Protein AF-A0A0S8D4B3-F1 (afdb_monomer)

pLDDT: mean 81.79, std 11.72, range [42.25, 95.25]

Foldseek 3Di:
DPPPVVVVVVVVVVVVVVVCVVCVVVVDDPVVVVVVVVVVLVVVLVVVQCCCCVVVVDHDPCSVVLSVQLVVQLCCCCPPVVHDNVVSNVVSVVRSVVVCVVVVVVVVVPPDD

Sequence (113 aa):
MHGMHANRMRWILVAIVVIAACLLPFVLSSYRVFQFNLVLVYAIVLLGLNMLTGFNGQISLGHGAFYAIGAYVAAVLMDQWGVPYWATIPAAGIVCFVAGFLFGLPALRLHGH

Structure (mmCIF, N/CA/C/O backbone):
data_AF-A0A0S8D4B3-F1
#
_entry.id   AF-A0A0S8D4B3-F1
#
loop_
_atom_site.group_PDB
_atom_site.id
_atom_site.type_symbol
_atom_site.label_atom_id
_atom_site.label_alt_id
_atom_site.label_comp_id
_atom_site.label_asym_id
_atom_site.label_entity_id
_atom_site.label_seq_id
_atom_site.pdbx_PDB_ins_code
_atom_site.Cartn_x
_atom_site.Cartn_y
_atom_site.Cartn_z
_atom_site.occupancy
_atom_site.B_iso_or_equiv
_atom_site.auth_seq_id
_atom_site.auth_comp_id
_atom_site.auth_asym_id
_atom_site.auth_atom_id
_atom_site.pdbx_PDB_model_num
ATOM 1 N N . MET A 1 1 ? -29.553 -20.154 -27.758 1.00 46.81 1 MET A N 1
ATOM 2 C CA . MET A 1 1 ? -29.968 -19.324 -26.603 1.00 46.81 1 MET A CA 1
ATOM 3 C C . MET A 1 1 ? -29.386 -19.799 -25.248 1.00 46.81 1 MET A C 1
ATOM 5 O O . MET A 1 1 ? -29.946 -19.478 -24.213 1.00 46.81 1 MET A O 1
ATOM 9 N N . HIS A 1 2 ? -28.220 -20.475 -25.200 1.00 52.31 2 HIS A N 1
ATOM 10 C CA . HIS A 1 2 ? -27.680 -21.102 -23.968 1.00 52.31 2 HIS A CA 1
ATOM 11 C C . HIS A 1 2 ? -26.569 -20.312 -23.224 1.00 52.31 2 HIS A C 1
ATOM 13 O O . HIS A 1 2 ? -26.033 -20.796 -22.234 1.00 52.31 2 HIS A O 1
ATOM 19 N N . GLY A 1 3 ? -26.218 -19.092 -23.653 1.00 54.91 3 GLY A N 1
ATOM 20 C CA . GLY A 1 3 ? -25.081 -18.335 -23.088 1.00 54.91 3 GLY A CA 1
ATOM 21 C C . GLY A 1 3 ? -25.379 -17.445 -21.868 1.00 54.91 3 GLY A C 1
ATOM 22 O O . GLY A 1 3 ? -24.456 -17.050 -21.160 1.00 54.91 3 GLY A O 1
ATOM 23 N N . MET A 1 4 ? -26.648 -17.118 -21.586 1.00 53.69 4 MET A N 1
ATOM 24 C CA . MET A 1 4 ? -26.993 -16.116 -20.559 1.00 53.69 4 MET A CA 1
ATOM 25 C C . MET A 1 4 ? -27.018 -16.659 -19.120 1.00 53.69 4 MET A C 1
ATOM 27 O O . MET A 1 4 ? -26.642 -15.940 -18.192 1.00 53.69 4 MET A O 1
ATOM 31 N N . HIS A 1 5 ? -27.409 -17.921 -18.907 1.00 53.75 5 HIS A N 1
ATOM 32 C CA . HIS A 1 5 ? -27.485 -18.506 -17.559 1.00 53.75 5 HIS A CA 1
ATOM 33 C C . HIS A 1 5 ? -26.105 -18.802 -16.962 1.00 53.75 5 HIS A C 1
ATOM 35 O O . HIS A 1 5 ? -25.905 -18.596 -15.767 1.00 53.75 5 HIS A O 1
ATOM 41 N N . ALA A 1 6 ? -25.130 -19.191 -17.791 1.00 60.38 6 ALA A N 1
ATOM 42 C CA . ALA A 1 6 ? -23.752 -19.418 -17.354 1.00 60.38 6 ALA A CA 1
ATOM 43 C C . ALA A 1 6 ? -23.085 -18.124 -16.862 1.00 60.38 6 ALA A C 1
ATOM 45 O O . ALA A 1 6 ? -22.360 -18.140 -15.869 1.00 60.38 6 ALA A O 1
ATOM 46 N N . ASN A 1 7 ? -23.373 -16.988 -17.510 1.00 66.88 7 ASN A N 1
ATOM 47 C CA . ASN A 1 7 ? -22.875 -15.689 -17.064 1.00 66.88 7 ASN A CA 1
ATOM 48 C C . ASN A 1 7 ? -23.522 -15.297 -15.728 1.00 66.88 7 ASN A C 1
ATOM 50 O O . ASN A 1 7 ? -22.817 -14.983 -14.777 1.00 66.88 7 ASN A O 1
ATOM 54 N N . ARG A 1 8 ? -24.855 -15.405 -15.605 1.00 74.19 8 ARG A N 1
ATOM 55 C CA . ARG A 1 8 ? -25.570 -15.098 -14.352 1.00 74.19 8 ARG A CA 1
ATOM 56 C C . ARG A 1 8 ? -25.106 -15.981 -13.184 1.00 74.19 8 ARG A C 1
ATOM 58 O O . ARG A 1 8 ? -24.885 -15.459 -12.100 1.00 74.19 8 ARG A O 1
ATOM 65 N N . MET A 1 9 ? -24.893 -17.279 -13.410 1.00 76.56 9 MET A N 1
ATOM 66 C CA . MET A 1 9 ? -24.351 -18.201 -12.403 1.00 76.56 9 MET A CA 1
ATOM 67 C C . MET A 1 9 ? -22.917 -17.832 -11.994 1.00 76.56 9 MET A C 1
ATOM 69 O O . MET A 1 9 ? -22.601 -17.835 -10.809 1.00 76.56 9 MET A O 1
ATOM 73 N N . ARG A 1 10 ? -22.060 -17.442 -12.951 1.00 76.50 10 ARG A N 1
ATOM 74 C CA . ARG A 1 10 ? -20.712 -16.921 -12.660 1.00 76.50 10 ARG A CA 1
ATOM 75 C C . ARG A 1 10 ? -20.764 -15.651 -11.813 1.00 76.50 10 ARG A C 1
ATOM 77 O O . ARG A 1 10 ? -20.028 -15.566 -10.839 1.00 76.50 10 ARG A O 1
ATOM 84 N N . TRP A 1 11 ? -21.647 -14.703 -12.127 1.00 77.44 11 TRP A N 1
ATOM 85 C CA . TRP A 1 11 ? -21.819 -13.483 -11.327 1.00 77.44 11 TRP A CA 1
ATOM 86 C C . TRP A 1 11 ? -22.330 -13.775 -9.913 1.00 77.44 11 TRP A C 1
ATOM 88 O O . TRP A 1 11 ? -21.868 -13.147 -8.968 1.00 77.44 11 TRP A O 1
ATOM 98 N N . ILE A 1 12 ? -23.220 -14.759 -9.748 1.00 82.06 12 ILE A N 1
ATOM 99 C CA . ILE A 1 12 ? -23.697 -15.201 -8.430 1.00 82.06 12 ILE A CA 1
ATOM 100 C C . ILE A 1 12 ? -22.568 -15.866 -7.633 1.00 82.06 12 ILE A C 1
ATOM 102 O O . ILE A 1 12 ? -22.394 -15.554 -6.460 1.00 82.06 12 ILE A O 1
ATOM 106 N N . LEU A 1 13 ? -21.761 -16.729 -8.257 1.00 81.38 13 LEU A N 1
ATOM 107 C CA . LEU A 1 13 ? -20.602 -17.350 -7.608 1.00 81.38 13 LEU A CA 1
ATOM 108 C C . LEU A 1 13 ? -19.560 -16.310 -7.188 1.00 81.38 13 LEU A C 1
ATOM 110 O O . LEU A 1 13 ? -19.087 -16.350 -6.056 1.00 81.38 13 LEU A O 1
ATOM 114 N N . VAL A 1 14 ? -19.246 -15.349 -8.060 1.00 81.81 14 VAL A N 1
ATOM 115 C CA . VAL A 1 14 ? -18.353 -14.228 -7.729 1.00 81.81 14 VAL A CA 1
ATOM 116 C C . VAL A 1 14 ? -18.926 -13.417 -6.568 1.00 81.81 14 VAL A C 1
ATOM 118 O O . VAL A 1 14 ? -18.204 -13.139 -5.617 1.00 81.81 14 VAL A O 1
ATOM 121 N N . ALA A 1 15 ? -20.222 -13.098 -6.592 1.00 80.00 15 ALA A N 1
ATOM 122 C CA . ALA A 1 15 ? -20.875 -12.378 -5.503 1.00 80.00 15 ALA A CA 1
ATOM 123 C C . ALA A 1 15 ? -20.809 -13.153 -4.177 1.00 80.00 15 ALA A C 1
ATOM 125 O O . ALA A 1 15 ? -20.493 -12.563 -3.151 1.00 80.00 15 ALA A O 1
ATOM 126 N N . ILE A 1 16 ? -21.031 -14.471 -4.189 1.00 82.50 16 ILE A N 1
ATOM 127 C CA . ILE A 1 16 ? -20.921 -15.328 -2.999 1.00 82.50 16 ILE A CA 1
ATOM 128 C C . ILE A 1 16 ? -19.490 -15.338 -2.457 1.00 82.50 16 ILE A C 1
ATOM 130 O O . ILE A 1 16 ? -19.303 -15.191 -1.252 1.00 82.50 16 ILE A O 1
ATOM 134 N N . VAL A 1 17 ? -18.480 -15.468 -3.322 1.00 81.88 17 VAL A N 1
ATOM 135 C CA . VAL A 1 17 ? -17.068 -15.434 -2.908 1.00 81.88 17 VAL A CA 1
ATOM 136 C C . VAL A 1 17 ? -16.707 -14.077 -2.302 1.00 81.88 17 VAL A C 1
ATOM 138 O O . VAL A 1 17 ? -16.063 -14.030 -1.258 1.00 81.88 17 VAL A O 1
ATOM 141 N N . VAL A 1 18 ? -17.162 -12.978 -2.906 1.00 80.12 18 VAL A N 1
ATOM 142 C CA . VAL A 1 18 ? -16.933 -11.618 -2.394 1.00 80.12 18 VAL A CA 1
ATOM 143 C C . VAL A 1 18 ? -17.628 -11.412 -1.047 1.00 80.12 18 VAL A C 1
ATOM 145 O O . VAL A 1 18 ? -17.015 -10.901 -0.114 1.00 80.12 18 VAL A O 1
ATOM 148 N N . ILE A 1 19 ? -18.877 -11.861 -0.902 1.00 77.00 19 ILE A N 1
ATOM 149 C CA . ILE A 1 19 ? -19.630 -11.763 0.356 1.00 77.00 19 ILE A CA 1
ATOM 150 C C . ILE A 1 19 ? -18.964 -12.602 1.454 1.00 77.00 19 ILE A C 1
ATOM 152 O O . ILE A 1 19 ? -18.784 -12.117 2.570 1.00 77.00 19 ILE A O 1
ATOM 156 N N . ALA A 1 20 ? -18.539 -13.829 1.143 1.00 75.25 20 ALA A N 1
ATOM 157 C CA . ALA A 1 20 ? -17.802 -14.676 2.078 1.00 75.25 20 ALA A CA 1
ATOM 158 C C . ALA A 1 20 ? -16.469 -14.032 2.500 1.00 75.25 20 ALA A C 1
ATOM 160 O O . ALA A 1 20 ? -16.131 -14.050 3.683 1.00 75.25 20 ALA A O 1
ATOM 161 N N . ALA A 1 21 ? -15.748 -13.403 1.566 1.00 71.12 21 ALA A N 1
ATOM 162 C CA . ALA A 1 21 ? -14.516 -12.670 1.851 1.00 71.12 21 ALA A CA 1
ATOM 163 C C . ALA A 1 21 ? -14.751 -11.434 2.741 1.00 71.12 21 ALA A C 1
ATOM 165 O O . ALA A 1 21 ? -13.942 -11.161 3.625 1.00 71.12 21 ALA A O 1
ATOM 166 N N . CYS A 1 22 ? -15.869 -10.722 2.565 1.00 69.06 22 CYS A N 1
ATOM 167 C CA . CYS A 1 22 ? -16.252 -9.583 3.407 1.00 69.06 22 CYS A CA 1
ATOM 168 C C . CYS A 1 22 ? -16.748 -9.984 4.805 1.00 69.06 22 CYS A C 1
ATOM 170 O O . CYS A 1 22 ? -16.588 -9.210 5.746 1.00 69.06 22 CYS A O 1
ATOM 172 N N . LEU A 1 23 ? -17.338 -11.174 4.963 1.00 69.81 23 LEU A N 1
ATOM 173 C CA . LEU A 1 23 ? -17.830 -11.676 6.255 1.00 69.81 23 LEU A CA 1
ATOM 174 C C . LEU A 1 23 ? -16.745 -12.381 7.082 1.00 69.81 23 LEU A C 1
ATOM 176 O O . LEU A 1 23 ? -16.812 -12.386 8.310 1.00 69.81 23 LEU A O 1
ATOM 180 N N . LEU A 1 24 ? -15.718 -12.930 6.429 1.00 67.25 24 LEU A N 1
ATOM 181 C CA . LEU A 1 24 ? -14.549 -13.550 7.061 1.00 67.25 24 LEU A CA 1
ATOM 182 C C . LEU A 1 24 ? -13.878 -12.708 8.170 1.00 67.25 24 LEU A C 1
ATOM 184 O O . LEU A 1 24 ? -13.615 -13.270 9.236 1.00 67.25 24 LEU A O 1
ATOM 188 N N . PRO A 1 25 ? -13.622 -11.393 8.005 1.00 65.62 25 PRO A N 1
ATOM 189 C CA . PRO A 1 25 ? -12.991 -10.589 9.052 1.00 65.62 25 PRO A CA 1
ATOM 190 C C . PRO A 1 25 ? -13.845 -10.403 10.314 1.00 65.62 25 PRO A C 1
ATOM 192 O O . PRO A 1 25 ? -13.283 -10.113 11.363 1.00 65.62 25 PRO A O 1
ATOM 195 N N . PHE A 1 26 ? -15.166 -10.609 10.257 1.00 62.38 26 PHE A N 1
ATOM 196 C CA . PHE A 1 26 ? -16.044 -10.486 11.430 1.00 62.38 26 PHE A CA 1
ATOM 197 C C . PHE A 1 26 ? -16.062 -11.736 12.321 1.00 62.38 26 PHE A C 1
ATOM 199 O O . PHE A 1 26 ? -16.475 -11.658 13.475 1.00 62.38 26 PHE A O 1
ATOM 206 N N . VAL A 1 27 ? -15.604 -12.883 11.809 1.00 63.09 27 VAL A N 1
ATOM 207 C CA . VAL A 1 27 ? -15.585 -14.162 12.545 1.00 63.09 27 VAL A CA 1
ATOM 208 C C . VAL A 1 27 ? -14.169 -14.513 13.033 1.00 63.09 27 VAL A C 1
ATOM 210 O O . VAL A 1 27 ? -13.988 -15.373 13.894 1.00 63.09 27 VAL A O 1
ATOM 213 N N . LEU A 1 28 ? -13.137 -13.852 12.497 1.00 62.38 28 LEU A N 1
ATOM 214 C CA . LEU A 1 28 ? -11.731 -14.163 12.752 1.00 62.38 28 LEU A CA 1
ATOM 215 C C . LEU A 1 28 ? -11.087 -13.212 13.775 1.00 62.38 28 LEU A C 1
ATOM 217 O O . LEU A 1 28 ? -11.301 -12.007 13.760 1.00 62.38 28 LEU A O 1
ATOM 221 N N . SER A 1 29 ? -10.227 -13.769 14.635 1.00 72.44 29 SER A N 1
ATOM 222 C CA . SER A 1 29 ? -9.359 -13.018 15.560 1.00 72.44 29 SER A CA 1
ATOM 223 C C . SER A 1 29 ? -8.538 -11.941 14.832 1.00 72.44 29 SER A C 1
ATOM 225 O O . SER A 1 29 ? -8.031 -12.200 13.736 1.00 72.44 29 SER A O 1
ATOM 227 N N . SER A 1 30 ? -8.325 -10.781 15.471 1.00 73.94 30 SER A N 1
ATOM 228 C CA . SER A 1 30 ? -7.568 -9.635 14.932 1.00 73.94 30 SER A CA 1
ATOM 229 C C . SER A 1 30 ? -6.209 -10.016 14.333 1.00 73.94 30 SER A C 1
ATOM 231 O O . SER A 1 30 ? -5.793 -9.445 13.327 1.00 73.94 30 SER A O 1
ATOM 233 N N . TYR A 1 31 ? -5.540 -11.033 14.887 1.00 76.81 31 TYR A N 1
ATOM 234 C CA . TYR A 1 31 ? -4.273 -11.537 14.352 1.00 76.81 31 TYR A CA 1
ATOM 235 C C . TYR A 1 31 ? -4.427 -12.195 12.971 1.00 76.81 31 TYR A C 1
ATOM 237 O O . TYR A 1 31 ? -3.641 -11.934 12.062 1.00 76.81 31 TYR A O 1
ATOM 245 N N . ARG A 1 32 ? -5.473 -13.007 12.770 1.00 78.06 32 ARG A N 1
ATOM 246 C CA . ARG A 1 32 ? -5.746 -13.634 11.466 1.00 78.06 32 ARG A CA 1
ATOM 247 C C . ARG A 1 32 ? -6.196 -12.607 10.440 1.00 78.06 32 ARG A C 1
ATOM 249 O O . ARG A 1 32 ? -5.814 -12.727 9.284 1.00 78.06 32 ARG A O 1
ATOM 256 N N . VAL A 1 33 ? -6.956 -11.591 10.852 1.00 82.00 33 VAL A N 1
ATOM 257 C CA . VAL A 1 33 ? -7.348 -10.480 9.969 1.00 82.00 33 VAL A CA 1
ATOM 258 C C . VAL A 1 33 ? -6.117 -9.705 9.492 1.00 82.00 33 VAL A C 1
ATOM 260 O O . VAL A 1 33 ? -6.020 -9.370 8.312 1.00 82.00 33 VAL A O 1
ATOM 263 N N . PHE A 1 34 ? -5.138 -9.475 10.370 1.00 83.38 34 PHE A N 1
ATOM 264 C CA . PHE A 1 34 ? -3.864 -8.867 9.990 1.00 83.38 34 PHE A CA 1
ATOM 265 C C . PHE A 1 34 ? -3.073 -9.740 9.003 1.00 83.38 34 PHE A C 1
ATOM 267 O O . PHE A 1 34 ? -2.644 -9.252 7.958 1.00 83.38 34 PHE A O 1
ATOM 274 N N . GLN A 1 35 ? -2.941 -11.043 9.277 1.00 86.44 35 GLN A N 1
ATOM 275 C CA . GLN A 1 35 ? -2.280 -11.979 8.359 1.00 86.44 35 GLN A CA 1
ATOM 276 C C . GLN A 1 35 ? -2.961 -12.017 6.985 1.00 86.44 35 GLN A C 1
ATOM 278 O O . GLN A 1 35 ? -2.281 -11.990 5.963 1.00 86.44 35 GLN A O 1
ATOM 283 N N . PHE A 1 36 ? -4.295 -12.035 6.947 1.00 85.56 36 PHE A N 1
ATOM 284 C CA . PHE A 1 36 ? -5.049 -12.034 5.694 1.00 85.56 36 PHE A CA 1
ATOM 285 C C . PHE A 1 36 ? -4.828 -10.748 4.893 1.00 85.56 36 PHE A C 1
ATOM 287 O O . PHE A 1 36 ? -4.626 -10.812 3.682 1.00 85.56 36 PHE A O 1
ATOM 294 N N . ASN A 1 37 ? -4.806 -9.592 5.566 1.00 88.19 37 ASN A N 1
ATOM 295 C CA . ASN A 1 37 ? -4.456 -8.320 4.936 1.00 88.19 37 ASN A CA 1
ATOM 296 C C . ASN A 1 37 ? -3.051 -8.359 4.329 1.00 88.19 37 ASN A C 1
ATOM 298 O O . ASN A 1 37 ? -2.885 -7.967 3.178 1.00 88.19 37 ASN A O 1
ATOM 302 N N . LEU A 1 38 ? -2.052 -8.880 5.050 1.00 90.50 38 LEU A N 1
ATOM 303 C CA . LEU A 1 38 ? -0.700 -9.023 4.504 1.00 90.50 38 LEU A CA 1
ATOM 304 C C . LEU A 1 38 ? -0.6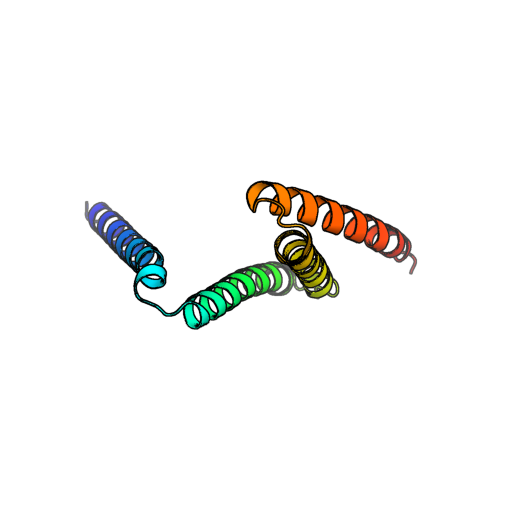70 -9.931 3.272 1.00 90.50 38 LEU A C 1
ATOM 306 O O . LEU A 1 38 ? -0.049 -9.577 2.274 1.00 90.50 38 LEU A O 1
ATOM 310 N N . VAL A 1 39 ? -1.367 -11.068 3.308 1.00 91.69 39 VAL A N 1
ATOM 311 C CA . VAL A 1 39 ? -1.461 -11.976 2.155 1.00 91.69 39 VAL A CA 1
ATOM 312 C C . VAL A 1 39 ? -2.099 -11.277 0.953 1.00 91.69 39 VAL A C 1
ATOM 314 O O . VAL A 1 39 ? -1.581 -11.393 -0.155 1.00 91.69 39 VAL A O 1
ATOM 317 N N . LEU A 1 40 ? -3.180 -10.519 1.156 1.00 90.25 40 LEU A N 1
ATOM 318 C CA . LEU A 1 40 ? -3.843 -9.744 0.101 1.00 90.25 40 LEU A CA 1
ATOM 319 C C . LEU A 1 40 ? -2.922 -8.673 -0.490 1.00 90.25 40 LEU A C 1
ATOM 321 O O . LEU A 1 40 ? -2.812 -8.555 -1.709 1.00 90.25 40 LEU A O 1
ATOM 325 N N . VAL A 1 41 ? -2.227 -7.921 0.364 1.00 91.44 41 VAL A N 1
ATOM 326 C CA . VAL A 1 41 ? -1.258 -6.907 -0.061 1.00 91.44 41 VAL A CA 1
ATOM 327 C C . VAL A 1 41 ? -0.136 -7.551 -0.875 1.00 91.44 41 VAL A C 1
ATOM 329 O O . VAL A 1 41 ? 0.149 -7.101 -1.984 1.00 91.44 41 VAL A O 1
ATOM 332 N N . TYR A 1 42 ? 0.454 -8.644 -0.385 1.00 92.44 42 TYR A N 1
ATOM 333 C CA . TYR A 1 42 ? 1.481 -9.368 -1.128 1.00 92.44 42 TYR A CA 1
ATOM 334 C C . TYR A 1 42 ? 0.951 -9.919 -2.446 1.00 92.44 42 TYR A C 1
ATOM 336 O O . TYR A 1 42 ? 1.637 -9.799 -3.452 1.00 92.44 42 TYR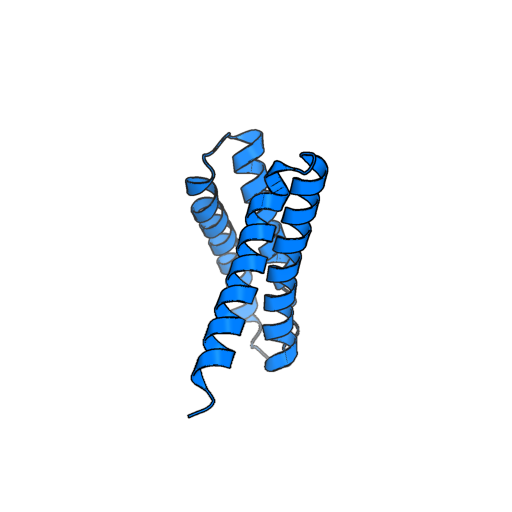 A O 1
ATOM 344 N N . ALA A 1 43 ? -0.270 -10.451 -2.491 1.00 93.69 43 ALA A N 1
ATOM 345 C CA . ALA A 1 43 ? -0.869 -10.909 -3.738 1.00 93.69 43 ALA A CA 1
ATOM 346 C C . ALA A 1 43 ? -0.922 -9.784 -4.786 1.00 93.69 43 ALA A C 1
ATOM 348 O O . ALA A 1 43 ? -0.536 -10.010 -5.928 1.00 93.69 43 ALA A O 1
ATOM 349 N N . ILE A 1 44 ? -1.312 -8.563 -4.402 1.00 92.12 44 ILE A N 1
ATOM 350 C CA . ILE A 1 44 ? -1.329 -7.400 -5.306 1.00 92.12 44 ILE A CA 1
ATOM 351 C C . ILE A 1 44 ? 0.087 -7.054 -5.791 1.00 92.12 44 ILE A C 1
ATOM 353 O O . ILE A 1 44 ? 0.295 -6.856 -6.988 1.00 92.12 44 ILE A O 1
ATOM 357 N N . VAL A 1 45 ? 1.066 -7.024 -4.883 1.00 91.94 45 VAL A N 1
ATOM 358 C CA . VAL A 1 45 ? 2.482 -6.761 -5.202 1.00 91.94 45 VAL A CA 1
ATOM 359 C C . VAL A 1 45 ? 3.022 -7.810 -6.177 1.00 91.94 45 VAL A C 1
ATOM 361 O O . 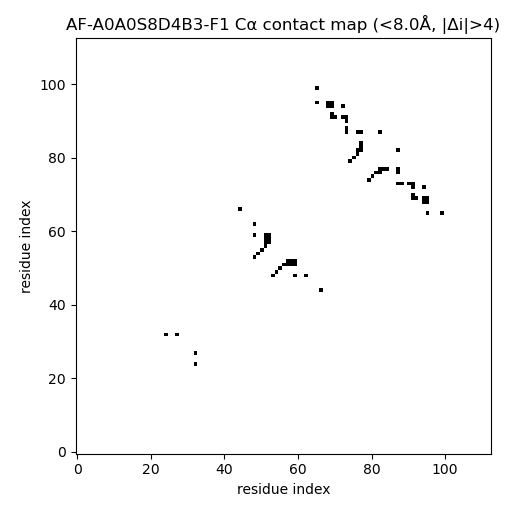VAL A 1 45 ? 3.585 -7.474 -7.214 1.00 91.94 45 VAL A O 1
ATOM 364 N N . LEU A 1 46 ? 2.799 -9.093 -5.893 1.00 91.56 46 LEU A N 1
ATOM 365 C CA . LEU A 1 46 ? 3.222 -10.205 -6.740 1.00 91.56 46 LEU A CA 1
ATOM 366 C C . LEU A 1 46 ? 2.526 -10.193 -8.101 1.00 91.56 46 LEU A C 1
ATOM 368 O O . LEU A 1 46 ? 3.179 -10.480 -9.097 1.00 91.56 46 LEU A O 1
ATOM 372 N N . LEU A 1 47 ? 1.240 -9.844 -8.170 1.00 91.62 47 LEU A N 1
ATOM 373 C CA . LEU A 1 47 ? 0.522 -9.692 -9.437 1.00 91.62 47 LEU A CA 1
ATOM 374 C C . LEU A 1 47 ? 1.107 -8.552 -10.273 1.00 91.62 47 LEU A C 1
ATOM 376 O O . LEU A 1 47 ? 1.350 -8.739 -11.462 1.00 91.62 47 LEU A O 1
ATOM 380 N N . GLY A 1 48 ? 1.389 -7.401 -9.656 1.00 88.50 48 GLY A N 1
ATOM 381 C CA . GLY A 1 48 ? 2.064 -6.289 -10.322 1.00 88.50 48 GLY A CA 1
ATOM 382 C C . GLY A 1 48 ? 3.445 -6.697 -10.831 1.00 88.50 48 GLY A C 1
ATOM 383 O O . GLY A 1 48 ? 3.759 -6.504 -12.003 1.00 88.50 48 GLY A O 1
ATOM 384 N N . LEU A 1 49 ? 4.248 -7.340 -9.983 1.00 89.38 49 LEU A N 1
ATOM 385 C CA . LEU A 1 49 ? 5.564 -7.846 -10.356 1.00 89.38 49 LEU A CA 1
ATOM 386 C C . LEU A 1 49 ? 5.485 -8.868 -11.497 1.00 89.38 49 LEU A C 1
ATOM 388 O O . LEU A 1 49 ? 6.243 -8.748 -12.454 1.00 89.38 49 LEU A O 1
ATOM 392 N N . ASN A 1 50 ? 4.560 -9.829 -11.425 1.00 87.94 50 ASN A N 1
ATOM 393 C CA . ASN A 1 50 ? 4.330 -10.829 -12.466 1.00 87.94 50 ASN A CA 1
ATOM 394 C C . ASN A 1 50 ? 3.895 -10.172 -13.778 1.00 87.94 50 ASN A C 1
ATOM 396 O O . ASN A 1 50 ? 4.291 -10.615 -14.849 1.00 87.94 50 ASN A O 1
ATOM 400 N N . MET A 1 51 ? 3.146 -9.070 -13.709 1.00 85.38 51 MET A N 1
ATOM 401 C CA . MET A 1 51 ? 2.763 -8.330 -14.901 1.00 85.38 51 MET A CA 1
ATOM 402 C C . MET A 1 51 ? 3.974 -7.673 -15.586 1.00 85.38 51 MET A C 1
ATOM 404 O O . MET A 1 51 ? 4.085 -7.702 -16.811 1.00 85.38 51 MET A O 1
ATOM 408 N N . LEU A 1 52 ? 4.915 -7.129 -14.807 1.00 84.12 52 LEU A N 1
ATOM 409 C CA . LEU A 1 52 ? 6.159 -6.547 -15.325 1.00 84.12 52 LEU A CA 1
ATOM 410 C C . LEU A 1 52 ? 7.119 -7.620 -15.864 1.00 84.12 52 LEU A C 1
ATOM 412 O O . LEU A 1 52 ? 7.610 -7.507 -16.987 1.00 84.12 52 LEU A O 1
ATOM 416 N N . THR A 1 53 ? 7.384 -8.664 -15.078 1.00 83.62 53 THR A N 1
ATOM 417 C CA . THR A 1 53 ? 8.387 -9.686 -15.408 1.00 83.62 53 THR A CA 1
ATOM 418 C C . THR A 1 53 ? 7.858 -10.718 -16.397 1.00 83.62 53 THR A C 1
ATOM 420 O O . THR A 1 53 ? 8.589 -11.146 -17.283 1.00 83.62 53 THR A O 1
ATOM 423 N N . GLY A 1 54 ? 6.589 -11.100 -16.276 1.00 77.69 54 GLY A N 1
ATOM 424 C CA . GLY A 1 54 ? 5.953 -12.145 -17.070 1.00 77.69 54 GLY A CA 1
ATOM 425 C C . GLY A 1 54 ? 5.533 -11.692 -18.465 1.00 77.69 54 GLY A C 1
ATOM 426 O O . GLY A 1 54 ? 5.772 -12.423 -19.420 1.00 77.69 54 GLY A O 1
ATOM 427 N N . PHE A 1 55 ? 4.946 -10.495 -18.616 1.00 70.50 55 PHE A N 1
ATOM 428 C CA . PHE A 1 55 ? 4.506 -10.015 -19.938 1.00 70.50 55 PHE A CA 1
ATOM 429 C C . PHE A 1 55 ? 5.574 -9.227 -20.698 1.00 70.50 55 PHE A C 1
ATOM 431 O O . PHE A 1 55 ? 5.636 -9.337 -21.918 1.00 70.50 55 PHE A O 1
ATOM 438 N N . ASN A 1 56 ? 6.407 -8.438 -20.012 1.00 73.06 56 ASN A N 1
ATOM 439 C CA . ASN A 1 56 ? 7.419 -7.602 -20.670 1.00 73.06 56 ASN A CA 1
ATOM 440 C C . ASN A 1 56 ? 8.843 -8.175 -20.572 1.00 73.06 56 ASN A C 1
ATOM 442 O O . ASN A 1 56 ? 9.757 -7.615 -21.170 1.00 73.06 56 ASN A O 1
ATOM 446 N N . GLY A 1 57 ? 9.064 -9.259 -19.813 1.00 76.12 57 GLY A N 1
ATOM 447 C CA . GLY A 1 57 ? 10.399 -9.843 -19.617 1.00 76.12 57 GLY A CA 1
ATOM 448 C C . GLY A 1 57 ? 11.371 -8.946 -18.838 1.00 76.12 57 GLY A C 1
ATOM 449 O O . GLY A 1 57 ? 12.569 -9.216 -18.806 1.00 76.12 57 GLY A O 1
ATOM 450 N N . GLN A 1 58 ? 10.883 -7.863 -18.223 1.00 81.31 58 GLN A N 1
ATOM 451 C CA . GLN A 1 58 ? 11.716 -6.882 -17.532 1.00 81.31 58 GLN A CA 1
ATOM 452 C C . GLN A 1 58 ? 11.934 -7.288 -16.072 1.00 81.31 58 GLN A C 1
ATOM 454 O O . GLN A 1 58 ? 10.982 -7.505 -15.321 1.00 81.31 58 GLN A O 1
ATOM 459 N N . ILE A 1 59 ? 13.195 -7.341 -15.636 1.00 75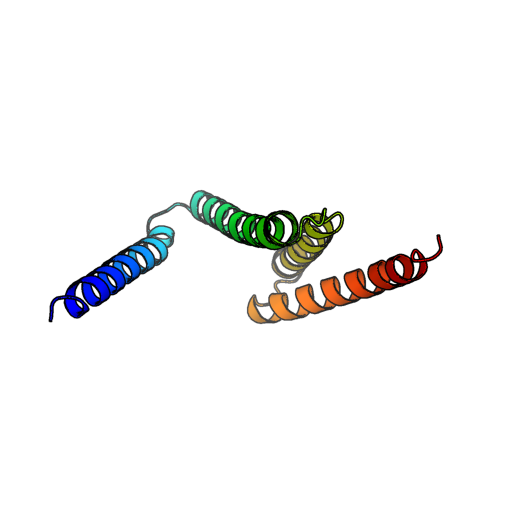.19 59 ILE A N 1
ATOM 460 C CA . ILE A 1 59 ? 13.530 -7.534 -14.221 1.00 75.19 59 ILE A CA 1
ATOM 461 C C . ILE A 1 59 ? 13.236 -6.229 -13.472 1.00 75.19 59 ILE A C 1
ATOM 463 O O . ILE A 1 59 ? 13.887 -5.209 -13.696 1.00 75.19 59 ILE A O 1
ATOM 467 N N . SER A 1 60 ? 12.262 -6.250 -12.560 1.00 81.00 60 SER A N 1
ATOM 468 C CA . SER A 1 60 ? 11.936 -5.076 -11.747 1.00 81.00 60 SER A CA 1
ATOM 469 C C . SER A 1 60 ? 12.809 -5.012 -10.490 1.00 81.00 60 SER A C 1
ATOM 471 O O . SER A 1 60 ? 12.474 -5.587 -9.457 1.00 81.00 60 SER A O 1
ATOM 473 N N . LEU A 1 61 ? 13.935 -4.297 -10.570 1.00 78.81 61 LEU A N 1
ATOM 474 C CA . LEU A 1 61 ? 14.863 -4.118 -9.440 1.00 78.81 61 LEU A CA 1
ATOM 475 C C . LEU A 1 61 ? 14.307 -3.194 -8.337 1.00 78.81 61 LEU A C 1
ATOM 477 O O . LEU A 1 61 ? 14.717 -3.292 -7.185 1.00 78.81 61 LEU A O 1
ATOM 481 N N . GLY A 1 62 ? 13.364 -2.306 -8.674 1.00 85.44 62 GLY A N 1
ATOM 482 C CA . GLY A 1 62 ? 12.833 -1.289 -7.755 1.00 85.44 62 GLY A CA 1
ATOM 483 C C . GLY A 1 62 ? 11.485 -1.615 -7.103 1.00 85.44 62 GLY A C 1
ATOM 484 O O . GLY A 1 62 ? 11.097 -0.936 -6.156 1.00 85.44 62 GLY A O 1
ATOM 485 N N . HIS A 1 63 ? 10.755 -2.634 -7.572 1.00 88.75 63 HIS A N 1
ATOM 486 C CA . HIS A 1 63 ? 9.368 -2.882 -7.144 1.00 88.75 63 HIS A CA 1
ATOM 487 C C . HIS A 1 63 ? 9.233 -3.080 -5.628 1.00 88.75 63 HIS A C 1
ATOM 489 O O . HIS A 1 63 ? 8.405 -2.442 -4.979 1.00 88.75 63 HIS A O 1
ATOM 495 N N . GLY A 1 64 ? 10.095 -3.926 -5.054 1.00 89.12 64 GLY A N 1
ATOM 496 C CA . GLY A 1 64 ? 10.111 -4.186 -3.615 1.00 89.12 64 GLY A CA 1
ATOM 497 C C . GLY A 1 64 ? 10.492 -2.955 -2.788 1.00 89.12 64 GLY A C 1
ATOM 498 O O . GLY A 1 64 ? 9.937 -2.756 -1.711 1.00 89.12 64 GLY A O 1
ATOM 499 N N . ALA A 1 65 ? 11.380 -2.099 -3.306 1.00 90.31 65 ALA A N 1
ATOM 500 C CA . ALA A 1 65 ? 11.791 -0.874 -2.625 1.00 90.31 65 ALA A CA 1
ATOM 501 C C . ALA A 1 65 ? 10.630 0.128 -2.525 1.00 90.31 65 ALA A C 1
ATOM 503 O O . ALA A 1 65 ? 10.358 0.643 -1.443 1.00 90.31 65 ALA A O 1
ATOM 504 N N . PHE A 1 66 ? 9.891 0.352 -3.616 1.00 91.19 66 PHE A N 1
ATOM 505 C CA . PHE A 1 66 ? 8.726 1.244 -3.600 1.00 91.19 66 PHE A CA 1
ATOM 506 C C . PHE A 1 66 ? 7.586 0.708 -2.734 1.00 91.19 66 PHE A C 1
ATOM 508 O O . PHE A 1 66 ? 6.979 1.469 -1.980 1.00 91.19 66 PHE A O 1
ATOM 515 N N . TYR A 1 67 ? 7.349 -0.605 -2.772 1.00 92.50 67 TYR A N 1
ATOM 516 C CA . TYR A 1 67 ? 6.413 -1.256 -1.861 1.00 92.50 67 TYR A CA 1
ATOM 517 C C . TYR A 1 67 ? 6.788 -1.019 -0.388 1.00 92.50 67 TYR A C 1
ATOM 519 O O . TYR A 1 67 ? 5.948 -0.585 0.401 1.00 92.50 67 TYR A O 1
ATOM 527 N N . ALA A 1 68 ? 8.054 -1.248 -0.025 1.00 92.38 68 ALA A N 1
ATOM 528 C CA . ALA A 1 68 ? 8.533 -1.083 1.344 1.00 92.38 68 ALA A CA 1
ATOM 529 C C . ALA A 1 68 ? 8.420 0.369 1.834 1.00 92.38 68 ALA A C 1
ATOM 531 O O . ALA A 1 68 ? 7.977 0.594 2.959 1.00 92.38 68 ALA A O 1
ATOM 532 N N . ILE A 1 69 ? 8.760 1.351 0.991 1.00 94.06 69 ILE A N 1
ATOM 533 C CA . ILE A 1 69 ? 8.637 2.779 1.324 1.00 94.06 69 ILE A CA 1
ATOM 534 C C . ILE A 1 69 ? 7.178 3.132 1.627 1.00 94.06 69 ILE A C 1
ATOM 536 O O . ILE A 1 69 ? 6.894 3.702 2.679 1.00 94.06 69 ILE A O 1
ATOM 540 N N . GLY A 1 70 ? 6.246 2.765 0.743 1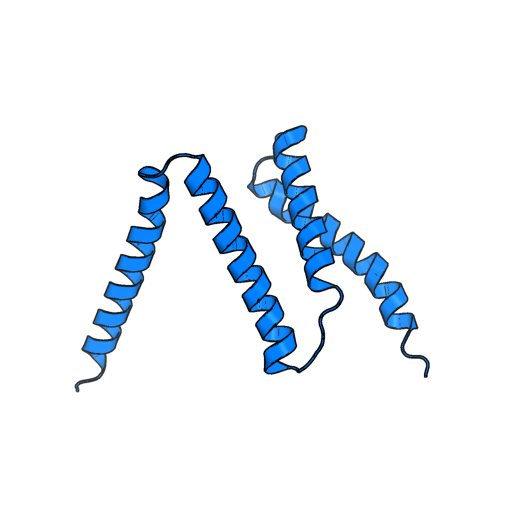.00 92.31 70 GLY A N 1
ATOM 541 C CA . GLY A 1 70 ? 4.824 3.054 0.937 1.00 92.31 70 GLY A CA 1
ATOM 542 C C . GLY A 1 70 ? 4.254 2.392 2.195 1.00 92.31 70 GLY A C 1
ATOM 543 O O . GLY A 1 70 ? 3.585 3.054 2.988 1.00 92.31 70 GLY A O 1
ATOM 544 N N . ALA A 1 71 ? 4.566 1.110 2.416 1.00 92.44 71 ALA A N 1
ATOM 545 C CA . ALA A 1 71 ? 4.106 0.362 3.585 1.00 92.44 71 ALA A CA 1
ATOM 546 C C . ALA A 1 71 ? 4.661 0.934 4.898 1.00 92.44 71 ALA A C 1
ATOM 548 O O . ALA A 1 71 ? 3.916 1.090 5.864 1.00 92.44 71 ALA A O 1
ATOM 549 N N . TYR A 1 72 ? 5.948 1.290 4.928 1.00 93.38 72 TYR A N 1
ATOM 550 C CA . TYR A 1 72 ? 6.584 1.865 6.111 1.00 93.38 72 TYR A CA 1
ATOM 551 C C . TYR A 1 72 ? 6.021 3.247 6.446 1.00 93.38 72 TYR A C 1
ATOM 553 O O . TYR A 1 72 ? 5.664 3.504 7.592 1.00 93.38 72 TYR A O 1
ATOM 561 N N . VAL A 1 73 ? 5.873 4.124 5.447 1.00 93.31 73 VAL A N 1
ATOM 562 C CA . VAL A 1 73 ? 5.270 5.452 5.645 1.00 93.31 73 VAL A CA 1
ATOM 563 C C . VAL A 1 73 ? 3.841 5.319 6.158 1.00 93.31 73 VAL A C 1
ATOM 565 O O . VAL A 1 73 ? 3.472 6.007 7.106 1.00 93.31 73 VAL A O 1
ATOM 568 N N . ALA A 1 74 ? 3.053 4.411 5.578 1.00 91.75 74 ALA A N 1
ATOM 569 C CA . ALA A 1 74 ? 1.690 4.163 6.025 1.00 91.75 74 ALA A CA 1
ATOM 570 C C . ALA A 1 74 ? 1.643 3.647 7.473 1.00 91.75 74 ALA A C 1
ATOM 572 O O . ALA A 1 74 ? 0.823 4.121 8.258 1.00 91.75 74 ALA A O 1
ATOM 573 N N . ALA A 1 75 ? 2.543 2.729 7.842 1.00 91.06 75 ALA A N 1
ATOM 574 C CA . ALA A 1 75 ? 2.659 2.226 9.207 1.00 91.06 75 ALA A CA 1
ATOM 575 C C . ALA A 1 75 ? 3.005 3.348 10.194 1.00 91.06 75 ALA A C 1
ATOM 577 O O . ALA A 1 75 ? 2.317 3.502 11.194 1.00 91.06 75 ALA A O 1
ATOM 578 N N . VAL A 1 76 ? 4.000 4.187 9.887 1.00 92.38 76 VAL A N 1
ATOM 579 C CA . VAL A 1 76 ? 4.399 5.312 10.750 1.00 92.38 76 VAL A CA 1
ATOM 580 C C . VAL A 1 76 ? 3.269 6.334 10.904 1.00 92.38 76 VAL A C 1
ATOM 582 O O . VAL A 1 76 ? 2.991 6.772 12.020 1.00 92.38 76 VAL A O 1
ATOM 585 N N . LEU A 1 77 ? 2.587 6.700 9.814 1.00 91.56 77 LEU A N 1
ATOM 586 C CA . LEU A 1 77 ? 1.498 7.681 9.863 1.00 91.56 77 LEU A CA 1
ATOM 587 C C . LEU A 1 77 ? 0.310 7.198 10.700 1.00 91.56 77 LEU A C 1
ATOM 589 O O . LEU A 1 77 ? -0.292 7.993 11.421 1.00 91.56 77 LEU A O 1
ATOM 593 N N . MET A 1 78 ? -0.031 5.913 10.593 1.00 89.69 78 MET A N 1
ATOM 594 C CA . MET A 1 78 ? -1.156 5.335 11.328 1.00 89.69 78 MET A CA 1
ATOM 595 C C . MET A 1 78 ? -0.801 5.027 12.786 1.00 89.69 78 MET A C 1
ATOM 597 O O . MET A 1 78 ? -1.612 5.309 13.661 1.00 89.69 78 MET A O 1
ATOM 601 N N . ASP A 1 79 ? 0.390 4.484 13.049 1.00 88.69 79 ASP A N 1
ATOM 602 C CA . ASP A 1 79 ? 0.793 3.998 14.375 1.00 88.69 79 ASP A CA 1
ATOM 603 C C . ASP A 1 79 ? 1.341 5.114 15.276 1.00 88.69 79 ASP A C 1
ATOM 605 O O . ASP A 1 79 ? 0.992 5.192 16.450 1.00 88.69 79 ASP A O 1
ATOM 609 N N . GLN A 1 80 ? 2.154 6.030 14.733 1.00 86.31 80 GLN A N 1
ATOM 610 C CA . GLN A 1 80 ? 2.769 7.097 15.535 1.00 86.31 80 GLN A CA 1
ATOM 611 C C . GLN A 1 80 ? 1.987 8.408 15.511 1.00 86.31 80 GLN A C 1
ATOM 613 O O . GLN A 1 80 ? 1.955 9.120 16.513 1.00 86.31 80 GLN A O 1
ATOM 618 N N . TRP A 1 81 ? 1.399 8.772 14.370 1.00 82.62 81 TRP A N 1
ATOM 619 C CA . TRP A 1 81 ? 0.740 10.075 14.197 1.00 82.62 81 TRP A CA 1
ATOM 620 C C . TRP A 1 81 ? -0.787 10.004 14.219 1.00 82.62 81 TRP A C 1
ATOM 622 O O . TRP A 1 81 ? -1.439 11.046 14.193 1.00 82.62 81 TRP A O 1
ATOM 632 N N . GLY A 1 82 ? -1.367 8.800 14.275 1.00 83.19 82 GLY A N 1
ATOM 633 C CA . GLY A 1 82 ? -2.817 8.607 14.327 1.00 83.19 82 GLY A CA 1
ATOM 634 C C . GLY A 1 82 ? -3.559 9.222 13.137 1.00 83.19 82 GLY A C 1
ATOM 635 O O . GLY A 1 82 ? -4.725 9.598 13.260 1.00 83.19 82 GLY A O 1
ATOM 636 N N . VAL A 1 83 ? -2.886 9.376 11.992 1.00 86.25 83 VAL A N 1
ATOM 637 C CA . VAL A 1 83 ? -3.468 9.999 10.800 1.00 86.25 83 VAL A CA 1
ATOM 638 C C . VAL A 1 83 ? -4.613 9.120 10.286 1.00 86.25 83 VAL A C 1
ATOM 640 O O . VAL A 1 83 ? -4.457 7.897 10.201 1.00 86.25 83 VAL A O 1
ATOM 643 N N . PRO A 1 84 ? -5.776 9.701 9.927 1.00 86.94 84 PRO A N 1
ATOM 644 C CA . PRO A 1 84 ? -6.895 8.923 9.418 1.00 86.94 84 PRO A CA 1
ATOM 645 C C . PRO A 1 84 ? -6.499 8.167 8.148 1.00 86.94 84 PRO A C 1
ATOM 647 O O . PRO A 1 84 ? -5.826 8.711 7.273 1.00 86.94 84 PRO A O 1
ATOM 650 N N . TYR A 1 85 ? -6.997 6.935 8.013 1.00 81.31 85 TYR A N 1
ATOM 651 C CA . TYR A 1 85 ? -6.670 6.020 6.910 1.00 81.31 85 TYR A CA 1
ATOM 652 C C . TYR A 1 85 ? -6.753 6.678 5.521 1.00 81.31 85 TYR A C 1
ATOM 654 O O . TYR A 1 85 ? -5.874 6.506 4.679 1.00 81.31 85 TYR A O 1
ATOM 662 N N . TRP A 1 86 ? -7.777 7.507 5.311 1.00 88.25 86 TRP A N 1
ATOM 663 C CA . TRP A 1 86 ? -8.007 8.242 4.067 1.00 88.25 86 TRP A CA 1
ATOM 664 C C . TRP A 1 86 ? -6.919 9.263 3.723 1.00 88.25 86 TRP A C 1
ATOM 666 O O . TRP A 1 86 ? -6.671 9.492 2.545 1.00 88.25 86 TRP A O 1
ATOM 676 N N . ALA A 1 87 ? -6.270 9.868 4.720 1.00 88.06 87 ALA A N 1
ATOM 677 C CA . ALA A 1 87 ? -5.167 10.807 4.518 1.00 88.06 87 ALA A CA 1
ATOM 678 C C . ALA A 1 87 ? -3.814 10.087 4.406 1.00 88.06 87 ALA A C 1
ATOM 680 O O . ALA A 1 87 ? -2.910 10.569 3.723 1.00 88.06 87 ALA A O 1
ATOM 681 N N . THR A 1 88 ? -3.689 8.899 5.001 1.00 89.50 88 THR A N 1
ATOM 682 C CA . THR A 1 88 ? -2.487 8.064 4.896 1.00 89.50 88 THR A CA 1
ATOM 683 C C . THR A 1 88 ? -2.220 7.613 3.464 1.00 89.50 88 THR A C 1
ATOM 685 O O . THR A 1 88 ? -1.071 7.629 3.033 1.00 89.50 88 THR A O 1
ATOM 688 N N . ILE A 1 89 ? -3.260 7.265 2.699 1.00 88.94 89 ILE A N 1
ATOM 689 C CA . ILE A 1 89 ? -3.126 6.837 1.295 1.00 88.94 89 ILE A CA 1
ATOM 690 C C . ILE A 1 89 ? -2.434 7.906 0.424 1.00 88.94 89 ILE A C 1
ATOM 692 O O . ILE A 1 89 ? -1.385 7.604 -0.153 1.00 88.94 89 ILE A O 1
ATOM 696 N N . PRO A 1 90 ? -2.948 9.150 0.311 1.00 92.94 90 PRO A N 1
ATOM 697 C CA . PRO A 1 90 ? -2.300 10.177 -0.495 1.00 92.94 90 PRO A CA 1
ATOM 698 C C . PRO A 1 90 ? -0.948 10.594 0.086 1.00 92.94 90 PRO A C 1
ATOM 700 O O . PRO A 1 90 ? -0.020 10.826 -0.682 1.00 92.94 90 PRO A O 1
ATOM 703 N N . ALA A 1 91 ? -0.789 10.637 1.413 1.00 92.19 91 ALA A N 1
ATOM 704 C CA . ALA A 1 91 ? 0.488 10.986 2.032 1.00 92.19 91 ALA A CA 1
ATOM 705 C C . ALA A 1 91 ? 1.588 9.959 1.709 1.00 92.19 91 ALA A C 1
ATOM 707 O O . ALA A 1 91 ? 2.667 10.334 1.251 1.00 92.19 91 ALA A O 1
ATOM 708 N N . ALA A 1 92 ? 1.303 8.663 1.866 1.00 91.44 92 ALA A N 1
ATOM 709 C CA . ALA A 1 92 ? 2.222 7.593 1.486 1.00 91.44 92 ALA A CA 1
ATOM 710 C C . ALA A 1 92 ? 2.513 7.607 -0.022 1.00 91.44 92 ALA A C 1
ATOM 712 O O . ALA A 1 92 ? 3.660 7.419 -0.429 1.00 91.44 92 ALA A O 1
ATOM 713 N N . GLY A 1 93 ? 1.502 7.908 -0.846 1.00 92.50 93 GLY A N 1
ATOM 714 C CA . GLY A 1 93 ? 1.656 8.097 -2.287 1.00 92.50 93 GLY A CA 1
ATOM 715 C C . GLY A 1 93 ? 2.609 9.241 -2.641 1.00 92.50 93 GLY A C 1
ATOM 716 O O . GLY A 1 93 ? 3.504 9.052 -3.459 1.00 92.50 93 GLY A O 1
ATOM 717 N N . ILE A 1 94 ? 2.478 10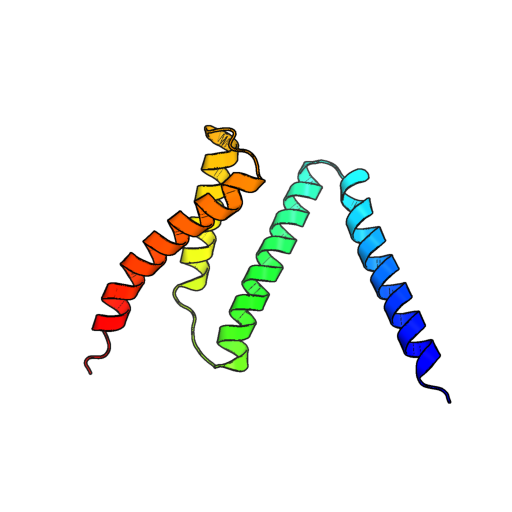.400 -1.988 1.00 95.25 94 ILE A N 1
ATOM 718 C CA . ILE A 1 94 ? 3.364 11.556 -2.190 1.00 95.25 94 ILE A CA 1
ATOM 719 C C . ILE A 1 94 ? 4.797 11.215 -1.777 1.00 95.25 94 ILE A C 1
ATOM 721 O O . ILE A 1 94 ? 5.728 11.491 -2.530 1.00 95.25 94 ILE A O 1
ATOM 725 N N . VAL A 1 95 ? 4.998 10.579 -0.620 1.00 94.50 95 VAL A N 1
ATOM 726 C CA . VAL A 1 95 ? 6.348 10.201 -0.173 1.00 94.50 95 VAL A CA 1
ATOM 727 C C . VAL A 1 95 ? 6.978 9.190 -1.131 1.00 94.50 95 VAL A C 1
ATOM 729 O O . VAL A 1 95 ? 8.136 9.346 -1.522 1.00 94.50 95 VAL A O 1
ATOM 732 N N . CYS A 1 96 ? 6.212 8.192 -1.575 1.00 93.75 96 CYS A N 1
ATOM 733 C CA . CYS A 1 96 ? 6.682 7.226 -2.561 1.00 93.75 96 CYS A CA 1
ATOM 734 C C . CYS A 1 96 ? 6.980 7.886 -3.917 1.00 93.75 96 CYS A C 1
ATOM 736 O O . CYS A 1 96 ? 7.957 7.520 -4.565 1.00 93.75 96 CYS A O 1
ATOM 738 N N . PHE A 1 97 ? 6.187 8.878 -4.333 1.00 93.06 97 PHE A N 1
ATOM 739 C CA . PHE A 1 97 ? 6.424 9.659 -5.547 1.00 93.06 97 PHE A CA 1
ATOM 740 C C . PHE A 1 97 ? 7.723 10.459 -5.456 1.00 93.06 97 PHE A C 1
ATOM 742 O O . PHE A 1 97 ? 8.530 10.409 -6.378 1.00 93.06 97 PHE A O 1
ATOM 749 N N . VAL A 1 98 ? 7.966 11.146 -4.337 1.00 95.19 98 VAL A N 1
ATOM 750 C CA . VAL A 1 98 ? 9.211 11.896 -4.114 1.00 95.19 98 VAL A CA 1
ATOM 751 C C . VAL A 1 98 ? 10.415 10.957 -4.132 1.00 95.19 98 VAL A C 1
ATOM 753 O O . VAL A 1 98 ? 11.398 11.239 -4.814 1.00 95.19 98 VAL A O 1
ATOM 756 N N . ALA A 1 99 ? 10.330 9.813 -3.450 1.00 92.81 99 ALA A N 1
ATOM 757 C CA . ALA A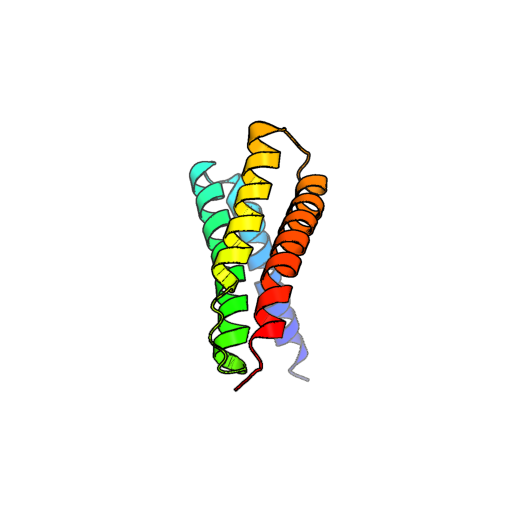 1 99 ? 11.386 8.807 -3.486 1.00 92.81 99 ALA A CA 1
ATOM 758 C C . ALA A 1 99 ? 11.610 8.283 -4.915 1.00 92.81 99 ALA A C 1
ATOM 760 O O . ALA A 1 99 ? 12.737 8.271 -5.402 1.00 92.81 99 ALA A O 1
ATOM 761 N N . GLY A 1 100 ? 10.539 7.917 -5.623 1.00 90.69 100 GLY A N 1
ATOM 762 C CA . GLY A 1 100 ? 10.592 7.471 -7.016 1.00 90.69 100 GLY A CA 1
ATOM 763 C C . GLY A 1 100 ? 11.171 8.510 -7.962 1.00 90.69 100 GLY A C 1
ATOM 764 O O . GLY A 1 100 ? 11.957 8.157 -8.832 1.00 90.69 100 GLY A O 1
ATOM 765 N N . PHE A 1 101 ? 10.866 9.788 -7.761 1.00 91.44 101 PHE A N 1
ATOM 766 C CA . PHE A 1 101 ? 11.438 10.880 -8.536 1.00 91.44 101 PHE A CA 1
ATOM 767 C C . PHE A 1 101 ? 12.945 11.012 -8.284 1.00 91.44 101 PHE A C 1
ATOM 769 O O . PHE A 1 101 ? 13.731 11.045 -9.230 1.00 91.44 101 PHE A O 1
ATOM 776 N N . LEU A 1 102 ? 13.364 11.001 -7.014 1.00 91.88 102 LEU A N 1
ATOM 777 C CA . LEU A 1 102 ? 14.775 11.075 -6.632 1.00 91.88 102 LEU A CA 1
ATOM 778 C C . LEU A 1 102 ? 15.592 9.894 -7.169 1.00 91.88 102 LEU A C 1
ATOM 780 O O . LEU A 1 102 ? 16.707 10.109 -7.633 1.00 91.88 102 LEU A O 1
ATOM 784 N N . PHE A 1 103 ? 15.044 8.675 -7.148 1.00 88.06 103 PHE A N 1
ATOM 785 C CA . PHE A 1 103 ? 15.697 7.481 -7.701 1.00 88.06 103 PHE A CA 1
ATOM 786 C C . PHE A 1 103 ? 15.544 7.347 -9.225 1.00 88.06 103 PHE A C 1
ATOM 788 O O . PHE A 1 103 ? 16.389 6.740 -9.881 1.00 88.06 103 PHE A O 1
ATOM 795 N N . GLY A 1 104 ? 14.513 7.944 -9.819 1.00 86.12 104 GLY A N 1
ATOM 796 C CA . GLY A 1 104 ? 14.302 7.973 -11.265 1.00 86.12 104 GLY A CA 1
ATOM 797 C C . GLY A 1 104 ? 15.294 8.887 -11.984 1.00 86.12 104 GLY A C 1
ATOM 798 O O . GLY A 1 104 ? 15.776 8.546 -13.062 1.00 86.12 104 GLY A O 1
ATOM 799 N N . LEU A 1 105 ? 15.670 10.012 -11.368 1.00 87.31 105 LEU A N 1
ATOM 800 C CA . LEU A 1 105 ? 16.672 10.939 -11.907 1.00 87.31 105 LEU A CA 1
ATOM 801 C C . LEU A 1 105 ? 18.028 10.275 -12.239 1.00 87.31 105 LEU A C 1
ATOM 803 O O . LEU A 1 105 ? 18.507 10.468 -13.359 1.00 87.31 105 LEU A O 1
ATOM 807 N N . PRO A 1 106 ? 18.671 9.496 -11.345 1.00 81.94 106 PRO A N 1
ATOM 808 C CA . PRO A 1 106 ? 19.894 8.775 -11.681 1.00 81.94 106 PRO A CA 1
ATOM 809 C C . PRO A 1 106 ? 19.645 7.634 -12.675 1.00 81.94 106 PRO A C 1
ATOM 811 O O . PRO A 1 106 ? 20.487 7.423 -13.540 1.00 81.94 106 PRO A O 1
ATOM 814 N N . ALA A 1 107 ? 18.494 6.952 -12.629 1.00 81.94 107 ALA A N 1
ATOM 815 C CA . ALA A 1 107 ? 18.164 5.893 -13.590 1.00 81.94 107 ALA A CA 1
ATOM 816 C C . ALA A 1 107 ? 18.088 6.410 -15.040 1.00 81.94 107 ALA A C 1
ATOM 818 O O . ALA A 1 107 ? 18.563 5.755 -15.964 1.00 81.94 107 ALA A O 1
ATOM 819 N N . LEU A 1 108 ? 17.564 7.623 -15.244 1.00 77.38 108 LEU A N 1
ATOM 820 C CA . LEU A 1 108 ? 17.543 8.277 -16.557 1.00 77.38 108 LEU A CA 1
ATOM 821 C C . LEU A 1 108 ? 18.949 8.638 -17.055 1.00 77.38 108 LEU A C 1
ATOM 823 O O . LEU A 1 108 ? 19.201 8.599 -18.257 1.00 77.38 108 LEU A O 1
ATOM 827 N N . ARG A 1 109 ? 19.878 8.944 -16.142 1.00 78.94 109 ARG A N 1
ATOM 828 C CA . ARG A 1 109 ? 21.272 9.289 -16.469 1.00 78.94 109 ARG A CA 1
ATOM 82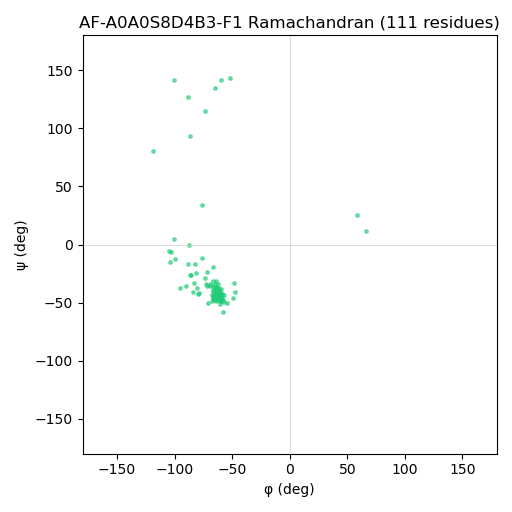9 C C . ARG A 1 109 ? 22.141 8.082 -16.838 1.00 78.94 109 ARG A C 1
ATOM 831 O O . ARG A 1 109 ? 23.237 8.284 -17.343 1.00 78.94 109 ARG A O 1
ATOM 838 N N . LEU A 1 110 ? 21.672 6.854 -16.610 1.00 72.12 110 LEU A N 1
ATOM 839 C CA . LEU A 1 110 ? 22.425 5.621 -16.875 1.00 72.12 110 LEU A CA 1
ATOM 840 C C . LEU A 1 110 ? 22.271 5.082 -18.311 1.00 72.12 110 LEU A C 1
ATOM 842 O O . LEU A 1 110 ? 22.916 4.096 -18.644 1.00 72.12 110 LEU A O 1
ATOM 846 N N . HIS A 1 111 ? 21.498 5.734 -19.190 1.00 55.03 111 HIS A N 1
ATOM 847 C CA . HIS A 1 111 ? 21.372 5.356 -20.614 1.00 55.03 111 HIS A CA 1
ATOM 848 C C . HIS A 1 111 ? 22.579 5.769 -21.485 1.00 55.03 111 HIS A C 1
ATOM 850 O O . HIS A 1 111 ? 22.431 6.111 -22.656 1.00 55.03 111 HIS A O 1
ATOM 856 N N . GLY A 1 112 ? 23.784 5.751 -20.920 1.00 59.38 112 GLY A N 1
ATOM 857 C CA . GLY A 1 112 ? 25.031 6.040 -21.620 1.00 59.38 112 GLY A CA 1
ATOM 858 C C . GLY A 1 112 ? 25.964 4.835 -21.599 1.00 59.38 112 GLY A C 1
ATOM 859 O O . GLY A 1 112 ? 26.863 4.818 -20.763 1.00 59.38 112 GLY A O 1
ATOM 860 N N . HIS A 1 113 ? 25.704 3.878 -22.504 1.00 42.25 113 HIS A N 1
ATOM 861 C CA . HIS A 1 113 ? 26.588 2.894 -23.172 1.00 42.25 113 HIS A CA 1
ATOM 862 C C . HIS A 1 113 ? 25.849 1.578 -23.441 1.00 42.25 113 HIS A C 1
ATOM 864 O O . HIS A 1 113 ? 25.392 0.937 -22.470 1.00 42.25 113 HIS A O 1
#

Mean predicted aligned error: 9.9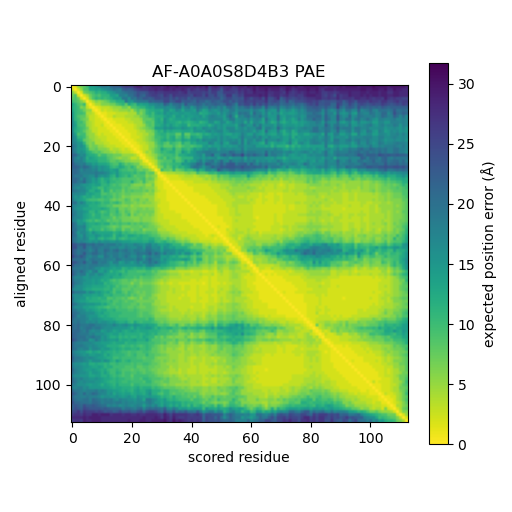9 Å

Secondary structure (DSSP, 8-state):
--SHHHHHHHHHHHHHHHHHHHHHHHHS-HHHHHHHHHHHHHHHHHHHHHIIIIIH----SSHHHHHHHHHHHHHHHHHTS---HHHHHHHHHHHHHHHHHHHHHHHHHT---

Radius of gyration: 19.72 Å; Cα contacts (8 Å, |Δi|>4): 40; chains: 1; bounding box: 57×33×42 Å

Solvent-accessible surface area (backbone atoms only — not comparable to full-atom values): 6414 Å² total; per-residue (Å²): 138,80,70,63,64,61,52,53,51,50,53,49,51,50,50,50,53,51,50,51,61,68,50,47,58,79,78,45,58,72,69,57,43,51,52,50,50,50,51,52,52,48,50,53,52,50,50,53,49,44,51,42,37,69,76,68,68,41,85,72,86,55,58,66,57,52,51,50,50,29,53,50,45,36,48,47,38,44,72,76,64,63,44,57,70,80,59,32,55,59,50,20,48,51,54,38,47,52,51,48,51,64,56,42,56,60,59,66,66,61,82,77,130